Protein AF-A0A848NY79-F1 (afdb_monomer_lite)

Radius of gyration: 23.92 Å; chains: 1; bounding box: 52×24×63 Å

Structure (mmCIF, N/CA/C/O backbone):
data_AF-A0A848NY79-F1
#
_entry.id   AF-A0A848NY79-F1
#
loop_
_atom_site.group_PDB
_atom_site.id
_atom_site.type_symbol
_atom_site.label_atom_id
_atom_site.label_alt_id
_atom_site.label_comp_id
_atom_site.label_asym_id
_atom_site.label_entity_id
_atom_site.label_seq_id
_atom_site.pdbx_PDB_ins_code
_atom_site.Cartn_x
_atom_site.Cartn_y
_atom_site.Cartn_z
_atom_site.occupancy
_atom_site.B_iso_or_equiv
_atom_site.auth_seq_id
_atom_site.auth_comp_id
_atom_site.auth_asym_id
_atom_site.auth_atom_id
_atom_site.pdbx_PDB_model_num
ATOM 1 N N . MET A 1 1 ? 4.037 6.320 11.665 1.00 38.75 1 MET A N 1
ATOM 2 C CA . MET A 1 1 ? 4.922 6.309 10.472 1.00 38.75 1 MET A CA 1
ATOM 3 C C . MET A 1 1 ? 4.263 7.127 9.368 1.00 38.75 1 MET A C 1
ATOM 5 O O . MET A 1 1 ? 3.049 7.252 9.376 1.00 38.75 1 MET A O 1
ATOM 9 N N . SER A 1 2 ? 5.042 7.802 8.523 1.00 40.88 2 SER A N 1
ATOM 10 C CA . SER A 1 2 ? 4.531 8.772 7.543 1.00 40.88 2 SER A CA 1
ATOM 11 C C . SER A 1 2 ? 3.742 8.077 6.424 1.00 40.88 2 SER A C 1
ATOM 13 O O . SER A 1 2 ? 4.251 7.121 5.856 1.00 40.88 2 SER A O 1
ATOM 15 N N . ASN A 1 3 ? 2.577 8.608 6.033 1.00 46.34 3 ASN A N 1
ATOM 16 C CA . ASN A 1 3 ? 1.832 8.214 4.818 1.00 46.34 3 ASN A CA 1
ATOM 17 C C . ASN A 1 3 ? 2.615 8.455 3.497 1.00 46.34 3 ASN A C 1
ATOM 19 O O . ASN A 1 3 ? 2.087 8.228 2.413 1.00 46.34 3 ASN A O 1
ATOM 23 N N . TYR A 1 4 ? 3.868 8.914 3.583 1.00 48.25 4 TYR A N 1
ATOM 24 C CA . TYR A 1 4 ? 4.872 8.944 2.512 1.00 48.25 4 TYR A CA 1
ATOM 25 C C . TYR A 1 4 ? 5.527 7.562 2.322 1.00 48.25 4 TYR A C 1
ATOM 27 O O . TYR A 1 4 ? 6.716 7.418 2.562 1.00 48.25 4 TYR A O 1
ATOM 35 N N . ASN A 1 5 ? 4.782 6.508 1.988 1.00 69.88 5 ASN A N 1
ATOM 36 C CA . ASN A 1 5 ? 5.451 5.241 1.655 1.00 69.88 5 ASN A CA 1
ATOM 37 C C . ASN A 1 5 ? 4.685 4.429 0.617 1.00 69.88 5 ASN A C 1
ATOM 39 O O . ASN A 1 5 ? 5.261 4.073 -0.394 1.00 69.88 5 ASN A O 1
ATOM 43 N N . ILE A 1 6 ? 3.385 4.192 0.788 1.00 80.81 6 ILE A N 1
ATOM 44 C CA . ILE A 1 6 ? 2.670 3.261 -0.103 1.00 80.81 6 ILE A CA 1
ATOM 45 C C . ILE A 1 6 ? 2.356 3.879 -1.462 1.00 80.81 6 ILE A C 1
ATOM 47 O O . ILE A 1 6 ? 2.802 3.357 -2.474 1.00 80.81 6 ILE A O 1
ATOM 51 N N . ALA A 1 7 ? 1.677 5.028 -1.491 1.00 81.81 7 ALA A N 1
ATOM 52 C CA . ALA A 1 7 ? 1.330 5.683 -2.753 1.00 81.81 7 ALA A CA 1
ATOM 53 C C . ALA A 1 7 ? 2.574 6.077 -3.575 1.00 81.81 7 ALA A C 1
ATOM 55 O O . ALA A 1 7 ? 2.552 6.058 -4.801 1.00 81.81 7 ALA A O 1
ATOM 56 N N . GLU A 1 8 ? 3.677 6.418 -2.901 1.00 86.19 8 GLU A N 1
ATOM 57 C CA . GLU A 1 8 ? 4.952 6.709 -3.564 1.00 86.19 8 GLU A CA 1
ATOM 58 C C . GLU A 1 8 ? 5.628 5.435 -4.091 1.00 86.19 8 GLU A C 1
ATOM 60 O O . GLU A 1 8 ? 6.170 5.456 -5.194 1.00 86.19 8 GLU A O 1
ATOM 65 N N . LEU A 1 9 ? 5.577 4.321 -3.349 1.00 87.56 9 LEU A N 1
ATOM 66 C CA . LEU A 1 9 ? 6.048 3.016 -3.826 1.00 87.56 9 LEU A CA 1
ATOM 67 C C . LEU A 1 9 ? 5.234 2.541 -5.035 1.00 87.56 9 LEU A C 1
ATOM 69 O O . LEU A 1 9 ? 5.821 2.104 -6.023 1.00 87.56 9 LEU A O 1
ATOM 73 N N . GLU A 1 10 ? 3.910 2.689 -4.994 1.00 90.31 10 GLU A N 1
ATOM 74 C CA . GLU A 1 10 ? 3.013 2.387 -6.113 1.00 90.31 10 GLU A CA 1
ATOM 75 C C . GLU A 1 10 ? 3.350 3.240 -7.345 1.00 90.31 10 GLU A C 1
ATOM 77 O O . GLU A 1 10 ? 3.505 2.691 -8.436 1.00 90.31 10 GLU A O 1
ATOM 82 N N . GLU A 1 11 ? 3.563 4.553 -7.182 1.00 93.06 11 GLU A N 1
ATOM 83 C CA . GLU A 1 11 ? 3.978 5.433 -8.286 1.00 93.06 11 GLU A CA 1
ATOM 84 C C . GLU A 1 11 ? 5.339 5.009 -8.868 1.00 93.06 11 GLU A C 1
ATOM 86 O O . GLU A 1 11 ? 5.532 5.004 -10.086 1.00 93.06 11 GLU A O 1
ATOM 91 N N . ILE A 1 12 ? 6.308 4.652 -8.017 1.00 91.25 12 ILE A N 1
ATOM 92 C CA . ILE A 1 12 ? 7.635 4.199 -8.458 1.00 91.25 12 ILE A CA 1
ATOM 93 C C . ILE A 1 12 ? 7.524 2.898 -9.255 1.00 91.25 12 ILE A C 1
ATOM 95 O O . ILE A 1 12 ? 8.177 2.779 -10.295 1.00 91.25 12 ILE A O 1
ATOM 99 N N . ILE A 1 13 ? 6.709 1.949 -8.790 1.00 92.44 13 ILE A N 1
ATOM 100 C CA . ILE A 1 13 ? 6.455 0.681 -9.480 1.00 92.44 13 ILE A CA 1
ATOM 101 C C . ILE A 1 13 ? 5.819 0.955 -10.845 1.00 92.44 13 ILE A C 1
ATOM 103 O O . ILE A 1 13 ? 6.385 0.541 -11.854 1.00 92.44 13 ILE A O 1
ATOM 107 N N . GLU A 1 14 ? 4.725 1.719 -10.902 1.00 94.81 14 GLU A N 1
ATOM 108 C CA . GLU A 1 14 ? 4.010 2.024 -12.151 1.00 94.81 14 GLU A CA 1
ATOM 109 C C . GLU A 1 14 ? 4.928 2.716 -13.172 1.00 94.81 14 GLU A C 1
ATOM 111 O O . GLU A 1 14 ? 4.996 2.340 -14.346 1.00 94.81 14 GLU A O 1
ATOM 116 N N . ARG A 1 15 ? 5.710 3.705 -12.725 1.00 95.12 15 ARG A N 1
ATOM 117 C CA . ARG A 1 15 ? 6.674 4.406 -13.587 1.00 95.12 15 ARG A CA 1
ATOM 118 C C . ARG A 1 15 ? 7.819 3.503 -14.031 1.00 95.12 15 ARG A C 1
ATOM 120 O O . ARG A 1 15 ? 8.332 3.684 -15.136 1.00 95.12 15 ARG A O 1
ATOM 127 N N . GLY A 1 16 ? 8.239 2.570 -13.182 1.00 92.12 16 GLY A N 1
ATOM 128 C CA . GLY A 1 16 ? 9.237 1.560 -13.512 1.00 92.12 16 GLY A CA 1
ATOM 129 C C . GLY A 1 16 ? 8.740 0.612 -14.600 1.00 92.12 16 GLY A C 1
ATOM 130 O O . GLY A 1 16 ? 9.444 0.403 -15.586 1.00 92.12 16 GLY A O 1
ATOM 131 N N . GLU A 1 17 ? 7.516 0.102 -14.462 1.00 94.69 17 GLU A N 1
ATOM 132 C CA . GLU A 1 17 ? 6.881 -0.802 -15.427 1.00 94.69 17 GLU A CA 1
ATOM 133 C C . GLU A 1 17 ? 6.700 -0.127 -16.787 1.00 94.69 17 GLU A C 1
ATOM 135 O O . GLU A 1 17 ? 7.137 -0.666 -17.804 1.00 94.69 17 GLU A O 1
ATOM 140 N N . ALA A 1 18 ? 6.170 1.101 -16.800 1.00 95.44 18 ALA A N 1
ATOM 141 C CA . ALA A 1 18 ? 6.031 1.889 -18.022 1.00 95.44 18 ALA A CA 1
ATOM 142 C C . ALA A 1 18 ? 7.388 2.141 -18.702 1.00 95.44 18 ALA A C 1
ATOM 144 O O . ALA A 1 18 ? 7.494 2.129 -19.929 1.00 95.44 18 ALA A O 1
ATOM 145 N N . LYS A 1 19 ? 8.457 2.346 -17.916 1.00 93.75 19 LYS A N 1
ATOM 146 C CA . LYS A 1 19 ? 9.797 2.539 -18.476 1.00 93.75 19 LYS A CA 1
ATOM 147 C C . LYS A 1 19 ? 10.379 1.249 -19.051 1.00 93.75 19 LYS A C 1
ATOM 149 O O . LYS A 1 19 ? 11.082 1.310 -20.057 1.00 93.75 19 LYS A O 1
ATOM 154 N N . ILE A 1 20 ? 10.119 0.099 -18.434 1.00 92.88 20 ILE A N 1
ATOM 155 C CA . ILE A 1 20 ? 10.522 -1.200 -18.984 1.00 92.88 20 ILE A CA 1
ATOM 156 C C . ILE A 1 20 ? 9.812 -1.450 -20.313 1.00 92.88 20 ILE A C 1
ATOM 158 O O . ILE A 1 20 ? 10.479 -1.812 -21.279 1.00 92.88 20 ILE A O 1
ATOM 162 N N . GLU A 1 21 ? 8.505 -1.195 -20.385 1.00 94.31 21 GLU A N 1
ATOM 163 C CA . GLU A 1 21 ? 7.722 -1.329 -21.618 1.00 94.31 21 GLU A CA 1
ATOM 164 C C . GLU A 1 21 ? 8.309 -0.465 -22.746 1.00 94.31 21 GLU A C 1
ATOM 166 O O . GLU A 1 21 ? 8.640 -0.990 -23.809 1.00 94.31 21 GLU A O 1
ATOM 171 N N . GLU A 1 22 ? 8.582 0.817 -22.478 1.00 92.81 22 GLU A N 1
ATOM 172 C CA . GLU A 1 22 ? 9.237 1.729 -23.430 1.00 92.81 22 GLU A CA 1
ATOM 173 C C . GLU A 1 22 ? 10.599 1.188 -23.909 1.00 92.81 22 GLU A C 1
ATOM 175 O O . GLU A 1 22 ? 10.899 1.199 -25.102 1.00 92.81 22 GLU A O 1
ATOM 180 N N . LEU A 1 23 ? 11.438 0.681 -22.996 1.00 89.25 23 LEU A N 1
ATOM 181 C CA . LEU A 1 23 ? 12.761 0.143 -23.342 1.00 89.25 23 LEU A CA 1
ATOM 182 C C . LEU A 1 23 ? 12.673 -1.150 -24.169 1.00 89.25 23 LEU A C 1
ATOM 184 O O . LEU A 1 23 ? 13.530 -1.384 -25.026 1.00 89.25 23 LEU A O 1
ATOM 188 N N . VAL A 1 24 ? 11.662 -1.987 -23.928 1.00 90.31 24 VAL A N 1
ATOM 189 C CA . VAL A 1 24 ? 11.392 -3.198 -24.718 1.00 90.31 24 VAL A CA 1
ATOM 190 C C . VAL A 1 24 ? 10.921 -2.827 -26.126 1.00 90.31 24 VAL A C 1
ATOM 192 O O . VAL A 1 24 ? 11.429 -3.387 -27.098 1.00 90.31 24 VAL A O 1
ATOM 195 N N . GLU A 1 25 ? 10.027 -1.847 -26.260 1.00 90.75 25 GLU A N 1
ATOM 196 C CA . GLU A 1 25 ? 9.582 -1.340 -27.565 1.00 90.75 25 GLU A CA 1
ATOM 197 C C . GLU A 1 25 ? 10.751 -0.734 -28.362 1.00 90.75 25 GLU A C 1
ATOM 199 O O . GLU A 1 25 ? 11.006 -1.129 -29.504 1.00 90.75 25 GLU A O 1
ATOM 204 N N . GLU A 1 26 ? 11.552 0.145 -27.747 1.00 87.44 26 GLU A N 1
ATOM 205 C CA . GLU A 1 26 ? 12.735 0.745 -28.383 1.00 87.44 26 GLU A CA 1
ATOM 206 C C . GLU A 1 26 ? 13.752 -0.312 -28.848 1.00 87.44 26 GLU A C 1
ATOM 208 O O . GLU A 1 26 ? 14.402 -0.166 -29.896 1.00 87.44 26 GLU A O 1
ATOM 213 N N . LYS A 1 27 ? 13.913 -1.392 -28.075 1.00 85.62 27 LYS A N 1
ATOM 214 C CA . LYS A 1 27 ? 14.791 -2.523 -28.407 1.00 85.62 27 LYS A CA 1
ATOM 215 C C . LYS A 1 27 ? 14.358 -3.228 -29.694 1.00 85.62 27 LYS A C 1
ATOM 217 O O . LYS A 1 27 ? 15.222 -3.613 -30.496 1.00 85.62 27 LYS A O 1
ATOM 222 N N . ASP A 1 28 ? 13.055 -3.402 -29.877 1.00 84.94 28 ASP A N 1
ATOM 223 C CA . ASP A 1 28 ? 12.470 -4.128 -31.003 1.00 84.94 28 ASP A CA 1
ATOM 224 C C . ASP A 1 28 ? 12.399 -3.273 -32.274 1.00 84.94 28 ASP A C 1
ATOM 226 O O . ASP A 1 28 ? 12.634 -3.784 -33.375 1.00 84.94 28 ASP A O 1
ATOM 230 N N . GLU A 1 29 ? 12.169 -1.965 -32.139 1.00 85.94 29 GLU A N 1
ATOM 231 C CA . GLU A 1 29 ? 12.040 -1.046 -33.274 1.00 85.94 29 GLU A CA 1
ATOM 232 C C . GLU A 1 29 ? 13.381 -0.624 -33.893 1.00 85.94 29 GLU A C 1
ATOM 234 O O . GLU A 1 29 ? 13.469 -0.411 -35.109 1.00 85.94 29 GLU A O 1
ATOM 239 N N . MET A 1 30 ? 14.449 -0.503 -33.095 1.00 80.56 30 MET A N 1
ATOM 240 C CA . MET A 1 30 ? 15.728 0.008 -33.594 1.00 80.56 30 MET A CA 1
ATOM 241 C C . MET A 1 30 ? 16.723 -1.102 -34.001 1.00 80.56 30 MET A C 1
ATOM 243 O O . MET A 1 30 ? 16.826 -2.170 -33.379 1.00 80.56 30 MET A O 1
ATOM 247 N N . PRO A 1 31 ? 17.553 -0.849 -35.036 1.00 79.50 31 PRO A N 1
ATOM 248 C CA . PRO A 1 31 ? 18.605 -1.758 -35.480 1.00 79.50 31 PRO A CA 1
ATOM 249 C C . PRO A 1 31 ? 19.846 -1.635 -34.580 1.00 79.50 31 PRO A C 1
ATOM 251 O O . PRO A 1 31 ? 20.924 -1.218 -35.008 1.00 79.50 31 PRO A O 1
ATOM 254 N N . TRP A 1 32 ? 19.691 -1.984 -33.307 1.00 79.94 32 TRP A N 1
ATOM 255 C CA . TRP A 1 32 ? 20.782 -2.046 -32.340 1.00 79.94 32 TRP A CA 1
ATOM 256 C C . TRP A 1 32 ? 21.823 -3.104 -32.736 1.00 79.94 32 TRP A C 1
ATOM 258 O O . TRP A 1 32 ? 21.488 -4.201 -33.189 1.00 79.94 32 TRP A O 1
ATOM 268 N N . GLY A 1 33 ? 23.103 -2.817 -32.490 1.00 87.75 33 GLY A N 1
ATOM 269 C CA . GLY A 1 33 ? 24.145 -3.846 -32.527 1.00 87.75 33 GLY A CA 1
ATOM 270 C C . GLY A 1 33 ? 23.935 -4.892 -31.423 1.00 87.75 33 GLY A C 1
ATOM 271 O O . GLY A 1 33 ? 23.398 -4.575 -30.363 1.00 87.75 33 GLY A O 1
ATOM 272 N N . SER A 1 34 ? 24.397 -6.129 -31.632 1.00 84.12 34 SER A N 1
ATOM 273 C CA . SER A 1 34 ? 24.202 -7.239 -30.679 1.00 84.12 34 SER A CA 1
ATOM 274 C C . SER A 1 34 ? 24.708 -6.933 -29.264 1.00 84.12 34 SER A C 1
ATOM 276 O O . SER A 1 34 ? 24.058 -7.298 -28.291 1.00 84.12 34 SER A O 1
ATOM 278 N N . SER A 1 35 ? 25.827 -6.215 -29.137 1.00 86.88 35 SER A N 1
ATOM 279 C CA . SER A 1 35 ? 26.363 -5.789 -27.839 1.00 86.88 35 SER A CA 1
ATOM 280 C C . SER A 1 35 ? 25.489 -4.746 -27.137 1.00 86.88 35 SER A C 1
ATOM 282 O O . SER A 1 35 ? 25.382 -4.777 -25.919 1.00 86.88 35 SER A O 1
ATOM 284 N N . ALA A 1 36 ? 24.852 -3.840 -27.886 1.00 87.12 36 ALA A N 1
ATOM 285 C CA . ALA A 1 36 ? 23.946 -2.849 -27.310 1.00 87.12 36 ALA A CA 1
ATOM 286 C C . ALA A 1 36 ? 22.628 -3.497 -26.862 1.00 87.12 36 ALA A C 1
ATOM 288 O O . ALA A 1 36 ? 22.140 -3.178 -25.785 1.00 87.12 36 ALA A O 1
ATOM 289 N N . ARG A 1 37 ? 22.111 -4.469 -27.633 1.00 87.12 37 ARG A N 1
ATOM 290 C CA . ARG A 1 37 ? 20.944 -5.272 -27.228 1.00 87.12 37 ARG A CA 1
ATOM 291 C C . ARG A 1 37 ? 21.200 -6.043 -25.939 1.00 87.12 37 ARG A C 1
ATOM 293 O O . ARG A 1 37 ? 20.391 -5.964 -25.032 1.00 87.12 37 ARG A O 1
ATOM 300 N N . ALA A 1 38 ? 22.347 -6.714 -25.837 1.00 88.69 38 ALA A N 1
ATOM 301 C CA . ALA A 1 38 ? 22.693 -7.478 -24.640 1.00 88.69 38 ALA A CA 1
ATOM 302 C C . ALA A 1 38 ? 22.809 -6.599 -23.379 1.00 88.69 38 ALA A C 1
ATOM 304 O O . ALA A 1 38 ? 22.387 -7.015 -22.308 1.00 88.69 38 ALA A O 1
ATOM 305 N N . LEU A 1 39 ? 23.351 -5.380 -23.503 1.00 90.12 39 LEU A N 1
ATOM 306 C CA . LEU A 1 39 ? 23.395 -4.422 -22.391 1.00 90.12 39 LEU A CA 1
ATOM 307 C C . LEU A 1 39 ? 21.998 -3.925 -22.003 1.00 90.12 39 LEU A C 1
ATOM 309 O O . LEU A 1 39 ? 21.723 -3.751 -20.821 1.00 90.12 39 LEU A O 1
ATOM 313 N N . LEU A 1 40 ? 21.125 -3.695 -22.985 1.00 89.00 40 LEU A N 1
ATOM 314 C CA . LEU A 1 40 ? 19.748 -3.283 -22.732 1.00 89.00 40 LEU A CA 1
ATOM 315 C C . LEU A 1 40 ? 18.944 -4.398 -22.049 1.00 89.00 40 LEU A C 1
ATOM 317 O O . LEU A 1 40 ? 18.234 -4.115 -21.093 1.00 89.00 40 LEU A O 1
ATOM 321 N N . ASP A 1 41 ? 19.132 -5.653 -22.463 1.00 91.62 41 ASP A N 1
ATOM 322 C CA . ASP A 1 41 ? 18.548 -6.829 -21.802 1.00 91.62 41 ASP A CA 1
ATOM 323 C C . ASP A 1 41 ? 18.998 -6.945 -20.338 1.00 91.62 41 ASP A C 1
ATOM 325 O O . ASP A 1 41 ? 18.184 -7.214 -19.460 1.00 91.62 41 ASP A O 1
ATOM 329 N N . GLU A 1 42 ? 20.280 -6.698 -20.050 1.00 93.94 42 GLU A N 1
ATOM 330 C CA . GLU A 1 42 ? 20.803 -6.694 -18.677 1.00 93.94 42 GLU A CA 1
ATOM 331 C C . GLU A 1 42 ? 20.193 -5.569 -17.827 1.00 93.94 42 GLU A C 1
ATOM 333 O O . GLU A 1 42 ? 19.911 -5.764 -16.645 1.00 93.94 42 GLU A O 1
ATOM 338 N N . VAL A 1 43 ? 19.991 -4.384 -18.411 1.00 91.12 43 VAL A N 1
ATOM 339 C CA . VAL A 1 43 ? 19.362 -3.251 -17.716 1.00 91.12 43 VAL A CA 1
ATOM 340 C C . VAL A 1 43 ? 17.885 -3.519 -17.456 1.00 91.12 43 VAL A C 1
ATOM 342 O O . VAL A 1 43 ? 17.439 -3.289 -16.336 1.00 91.12 43 VAL A O 1
ATOM 345 N N . ILE A 1 44 ? 17.150 -4.020 -18.452 1.00 92.75 44 ILE A N 1
ATOM 346 C CA . ILE A 1 44 ? 15.738 -4.389 -18.311 1.00 92.75 44 ILE A CA 1
ATOM 347 C C . ILE A 1 44 ? 15.588 -5.441 -17.213 1.00 92.75 44 ILE A C 1
ATOM 349 O O . ILE A 1 44 ? 14.849 -5.196 -16.270 1.00 92.75 44 ILE A O 1
ATOM 353 N N . GLY A 1 45 ? 16.370 -6.525 -17.252 1.00 93.69 45 GLY A N 1
ATOM 354 C CA . GLY A 1 45 ? 16.294 -7.573 -16.229 1.00 93.69 45 GLY A CA 1
ATOM 355 C C . GLY A 1 45 ? 16.558 -7.053 -14.813 1.00 93.69 45 GLY A C 1
ATOM 356 O O . GLY A 1 45 ? 15.832 -7.380 -13.887 1.00 93.69 45 GLY A O 1
ATOM 357 N N . ARG A 1 46 ? 17.535 -6.153 -14.631 1.00 95.06 46 ARG A N 1
ATOM 358 C CA . ARG A 1 46 ? 17.776 -5.523 -13.317 1.00 95.06 46 ARG A CA 1
ATOM 359 C C . ARG A 1 46 ? 16.630 -4.629 -12.847 1.00 95.06 46 ARG A C 1
ATOM 361 O O . ARG A 1 46 ? 16.437 -4.481 -11.643 1.00 95.06 46 ARG A O 1
ATOM 368 N N . LEU A 1 47 ? 15.942 -3.962 -13.772 1.00 92.62 47 LEU A N 1
ATOM 369 C CA . LEU A 1 47 ? 14.774 -3.148 -13.445 1.00 92.62 47 LEU A CA 1
ATOM 370 C C . LEU A 1 47 ? 13.581 -4.039 -13.089 1.00 92.62 47 LEU A C 1
ATOM 372 O O . LEU A 1 47 ? 12.892 -3.729 -12.124 1.00 92.62 47 LEU A O 1
ATOM 376 N N . GLU A 1 48 ? 13.383 -5.144 -13.811 1.00 94.56 48 GLU A N 1
ATOM 377 C CA . GLU A 1 48 ? 12.372 -6.162 -13.499 1.00 94.56 48 GLU A CA 1
ATOM 378 C C . GLU A 1 48 ? 12.597 -6.742 -12.097 1.00 94.56 48 GLU A C 1
ATOM 380 O O . GLU A 1 48 ? 11.689 -6.668 -11.270 1.00 94.56 48 GLU A O 1
ATOM 385 N N . ASP A 1 49 ? 13.821 -7.194 -11.794 1.00 96.38 49 ASP A N 1
ATOM 386 C CA . ASP A 1 49 ? 14.197 -7.711 -10.470 1.00 96.38 49 ASP A CA 1
ATOM 387 C C . ASP A 1 49 ? 13.901 -6.677 -9.368 1.00 96.38 49 ASP A C 1
ATOM 389 O O . ASP A 1 49 ? 13.322 -6.991 -8.329 1.00 96.38 49 ASP A O 1
ATOM 393 N N . ARG A 1 50 ? 14.253 -5.402 -9.597 1.00 94.38 50 ARG A N 1
ATOM 394 C CA . ARG A 1 50 ? 14.023 -4.346 -8.602 1.00 94.38 50 ARG A CA 1
ATOM 395 C C . ARG A 1 50 ? 12.540 -4.024 -8.414 1.00 94.38 50 ARG A C 1
ATOM 397 O O . ARG A 1 50 ? 12.135 -3.694 -7.303 1.00 94.38 50 ARG A O 1
ATOM 404 N N . ILE A 1 51 ? 11.735 -4.074 -9.472 1.00 93.56 51 ILE A N 1
ATOM 405 C CA . ILE A 1 51 ? 10.284 -3.884 -9.363 1.00 93.56 51 ILE A CA 1
ATOM 406 C C . ILE A 1 51 ? 9.652 -5.046 -8.599 1.00 93.56 51 ILE A C 1
ATOM 408 O O . ILE A 1 51 ? 8.761 -4.810 -7.788 1.00 93.56 51 ILE A O 1
ATOM 412 N N . GLU A 1 52 ? 10.114 -6.277 -8.819 1.00 95.56 52 GLU A N 1
ATOM 413 C CA . GLU A 1 52 ? 9.649 -7.442 -8.062 1.00 95.56 52 GLU A CA 1
ATOM 414 C C . GLU A 1 52 ? 9.956 -7.295 -6.565 1.00 95.56 52 GLU A C 1
ATOM 416 O O . GLU A 1 52 ? 9.062 -7.480 -5.742 1.00 95.56 52 GLU A O 1
ATOM 421 N N . GLU A 1 53 ? 11.169 -6.857 -6.211 1.00 93.31 53 GLU A N 1
ATOM 422 C CA . GLU A 1 53 ? 11.522 -6.524 -4.823 1.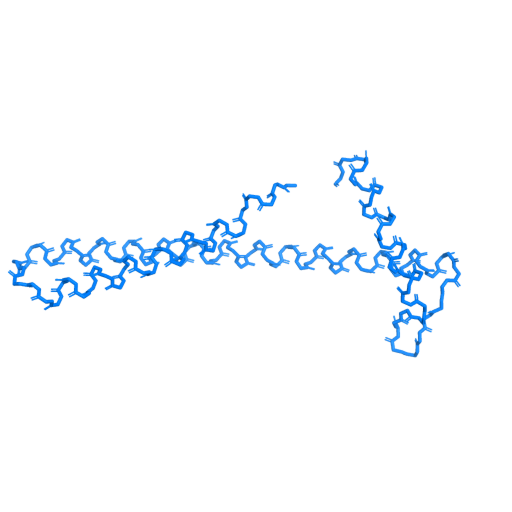00 93.31 53 GLU A CA 1
ATOM 423 C C . GLU A 1 53 ? 10.582 -5.463 -4.226 1.00 93.31 53 GLU A C 1
ATOM 425 O O . GLU A 1 53 ? 10.057 -5.650 -3.132 1.00 93.31 53 GLU A O 1
ATOM 430 N N . LEU A 1 54 ? 10.321 -4.367 -4.949 1.00 91.44 54 LEU A N 1
ATOM 431 C CA . LEU A 1 54 ? 9.440 -3.291 -4.475 1.00 91.44 54 LEU A CA 1
ATOM 432 C C . LEU A 1 54 ? 7.987 -3.751 -4.293 1.00 91.44 54 LEU A C 1
ATOM 434 O O . LEU A 1 54 ? 7.311 -3.298 -3.372 1.00 91.44 54 LEU A O 1
ATOM 438 N N . LYS A 1 55 ? 7.497 -4.650 -5.153 1.00 92.69 55 LYS A N 1
ATOM 439 C CA . LYS A 1 55 ? 6.162 -5.246 -5.008 1.00 92.69 55 LYS A CA 1
ATOM 440 C C . LYS A 1 55 ? 6.068 -6.124 -3.766 1.00 92.69 55 LYS A C 1
ATOM 442 O O . LYS A 1 55 ? 5.062 -6.048 -3.069 1.00 92.69 55 LYS A O 1
ATOM 447 N N . ALA A 1 56 ? 7.104 -6.910 -3.479 1.00 91.69 56 ALA A N 1
ATOM 448 C CA . ALA A 1 56 ? 7.162 -7.717 -2.265 1.00 91.69 56 ALA A CA 1
ATOM 449 C C . ALA A 1 56 ? 7.206 -6.838 -1.001 1.00 91.69 56 ALA A C 1
ATOM 451 O O . ALA A 1 56 ? 6.471 -7.100 -0.055 1.00 91.69 56 ALA A O 1
ATOM 452 N N . GLU A 1 57 ? 8.000 -5.758 -1.007 1.00 89.81 57 GLU A N 1
ATOM 453 C CA . GLU A 1 57 ? 8.023 -4.769 0.086 1.00 89.81 57 GLU A CA 1
ATOM 454 C C . GLU A 1 57 ? 6.629 -4.139 0.302 1.00 89.81 57 GLU A C 1
ATOM 456 O O . GLU A 1 57 ? 6.177 -3.988 1.437 1.00 89.81 57 GLU A O 1
ATOM 461 N N . LEU A 1 58 ? 5.917 -3.797 -0.778 1.00 88.31 58 LEU A N 1
ATOM 462 C CA . LEU A 1 58 ? 4.558 -3.253 -0.706 1.00 88.31 58 LEU A CA 1
ATOM 463 C C . LEU A 1 58 ? 3.548 -4.266 -0.139 1.00 88.31 58 LEU A C 1
ATOM 465 O O . LEU A 1 58 ? 2.670 -3.886 0.636 1.00 88.31 58 LEU A O 1
ATOM 469 N N . GLU A 1 59 ? 3.653 -5.536 -0.528 1.00 90.94 59 GLU A N 1
ATOM 470 C CA . GLU A 1 59 ? 2.808 -6.618 -0.012 1.00 90.94 59 GLU A CA 1
ATOM 471 C C . GLU A 1 59 ? 3.014 -6.810 1.495 1.00 90.94 59 GLU A C 1
ATOM 473 O O . GLU A 1 59 ? 2.036 -6.792 2.239 1.00 90.94 59 GLU A O 1
ATOM 478 N N . GLU A 1 60 ? 4.266 -6.875 1.957 1.00 88.06 60 GLU A N 1
ATOM 479 C CA . GLU A 1 60 ? 4.604 -6.993 3.383 1.00 88.06 60 GLU A CA 1
ATOM 480 C C . GLU A 1 60 ? 4.031 -5.823 4.198 1.00 88.06 60 GLU A C 1
ATOM 482 O O . GLU A 1 60 ? 3.363 -6.035 5.210 1.00 88.06 60 GLU A O 1
ATOM 487 N N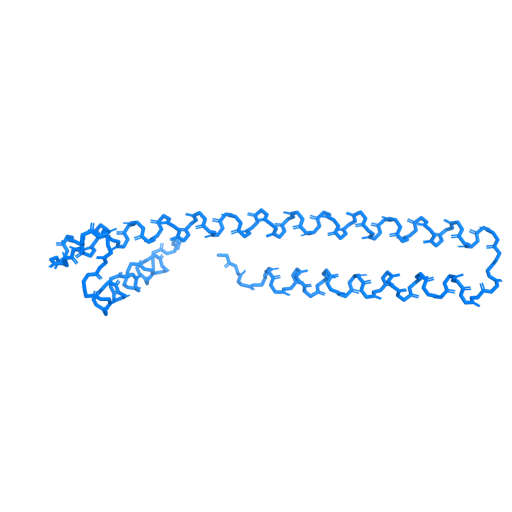 . ILE A 1 61 ? 4.198 -4.583 3.722 1.00 85.81 61 ILE A N 1
ATOM 488 C CA . ILE A 1 61 ? 3.634 -3.396 4.383 1.00 85.81 61 ILE A CA 1
ATOM 489 C C . ILE A 1 61 ? 2.101 -3.478 4.450 1.00 85.81 61 ILE A C 1
ATOM 491 O O . ILE A 1 61 ? 1.505 -3.149 5.478 1.00 85.81 61 ILE A O 1
ATOM 495 N N . ASN A 1 62 ? 1.444 -3.903 3.370 1.00 84.81 62 ASN A N 1
ATOM 496 C CA . ASN A 1 62 ? -0.011 -4.042 3.342 1.00 84.81 62 ASN A CA 1
ATOM 497 C C . ASN A 1 62 ? -0.505 -5.128 4.307 1.00 84.81 62 ASN A C 1
ATOM 499 O O . ASN A 1 62 ? -1.517 -4.919 4.979 1.00 84.81 62 ASN A O 1
ATOM 503 N N . GLU A 1 63 ? 0.202 -6.253 4.410 1.00 87.62 63 GLU A N 1
ATOM 504 C CA . GLU A 1 63 ? -0.105 -7.310 5.377 1.00 87.62 63 GLU A CA 1
ATOM 505 C C . GLU A 1 63 ? 0.062 -6.828 6.822 1.00 87.62 63 GLU A C 1
ATOM 507 O O . GLU A 1 63 ? -0.828 -7.051 7.645 1.00 87.62 63 GLU A O 1
ATOM 512 N N . GLU A 1 64 ? 1.153 -6.125 7.139 1.00 85.19 64 GLU A N 1
ATOM 513 C CA . GLU A 1 64 ? 1.376 -5.555 8.473 1.00 85.19 64 GLU A CA 1
ATOM 514 C 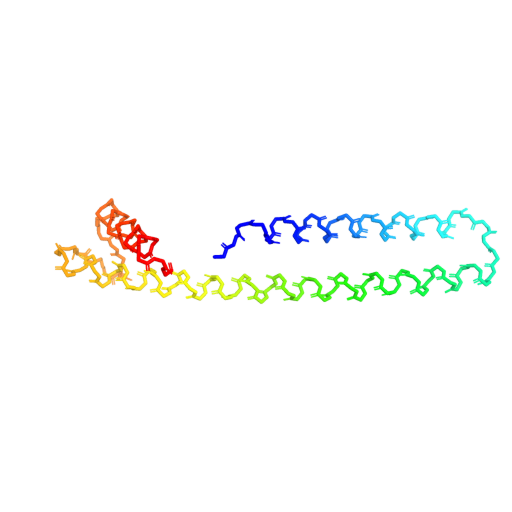C . GLU A 1 64 ? 0.284 -4.547 8.851 1.00 85.19 64 GLU A C 1
ATOM 516 O O . GLU A 1 64 ? -0.243 -4.578 9.967 1.00 85.19 64 GLU A O 1
ATOM 521 N N . MET A 1 65 ? -0.103 -3.673 7.918 1.00 81.88 65 MET A N 1
ATOM 522 C CA . MET A 1 65 ? -1.197 -2.727 8.139 1.00 81.88 65 MET A CA 1
ATOM 523 C C . MET A 1 65 ? -2.542 -3.426 8.328 1.00 81.88 65 MET A C 1
ATOM 525 O O . MET A 1 65 ? -3.316 -3.008 9.187 1.00 81.88 65 MET A O 1
ATOM 529 N N . ALA A 1 66 ? -2.833 -4.473 7.551 1.00 83.56 66 ALA A N 1
ATOM 530 C CA . ALA A 1 66 ? -4.068 -5.239 7.691 1.00 83.56 66 ALA A CA 1
ATOM 531 C C . ALA A 1 66 ? -4.144 -5.919 9.063 1.00 83.56 66 ALA A C 1
ATOM 533 O O . ALA A 1 66 ? -5.165 -5.820 9.737 1.00 83.56 66 ALA A O 1
ATOM 534 N N . GLN A 1 67 ? -3.046 -6.529 9.518 1.00 81.62 67 GLN A N 1
ATOM 535 C CA . GLN A 1 67 ? -2.963 -7.136 10.849 1.00 81.62 67 GLN A CA 1
ATOM 536 C C . GLN A 1 67 ? -3.133 -6.099 11.966 1.00 81.62 67 GLN A C 1
ATOM 538 O O . GLN A 1 67 ? -3.843 -6.354 12.938 1.00 81.62 67 GLN A O 1
ATOM 543 N N . GLY A 1 68 ? -2.513 -4.922 11.825 1.00 85.38 68 GLY A N 1
ATOM 544 C CA . GLY A 1 68 ? -2.705 -3.808 12.755 1.00 85.38 68 GLY A CA 1
ATOM 545 C C . GLY A 1 68 ? -4.161 -3.345 12.798 1.00 85.38 68 GLY A C 1
ATOM 546 O O . GLY A 1 68 ? -4.740 -3.222 13.871 1.00 85.38 68 GLY A O 1
ATOM 547 N N . TYR A 1 69 ? -4.786 -3.172 11.634 1.00 85.38 69 TYR A N 1
ATOM 548 C CA . TYR A 1 69 ? -6.188 -2.773 11.533 1.00 85.38 69 TYR A CA 1
ATOM 549 C C . TYR A 1 69 ? -7.145 -3.812 12.135 1.00 85.38 69 TYR A C 1
ATOM 551 O O . TYR A 1 69 ? -8.074 -3.443 12.847 1.00 85.38 69 TYR A O 1
ATOM 559 N N . GLU A 1 70 ? -6.915 -5.106 11.904 1.00 88.88 70 GLU A N 1
ATOM 560 C CA . GLU A 1 70 ? -7.716 -6.176 12.510 1.00 88.88 70 GLU A CA 1
ATOM 561 C C . GLU A 1 70 ? -7.602 -6.183 14.038 1.00 88.88 70 GLU A C 1
ATOM 563 O O . GLU A 1 70 ? -8.616 -6.305 14.730 1.00 88.88 70 GLU A O 1
ATOM 568 N N . ALA A 1 71 ? -6.388 -6.012 14.573 1.00 89.12 71 ALA A N 1
ATOM 569 C CA . ALA A 1 71 ? -6.173 -5.891 16.012 1.00 89.12 71 ALA A CA 1
ATOM 570 C C . ALA A 1 71 ? -6.900 -4.666 16.588 1.00 89.12 71 ALA A C 1
ATOM 572 O O . ALA A 1 71 ? -7.531 -4.757 17.640 1.00 89.12 71 ALA A O 1
ATOM 573 N N . ASP A 1 72 ? -6.876 -3.548 15.864 1.00 90.62 72 ASP A N 1
ATOM 574 C CA . ASP A 1 72 ? -7.563 -2.318 16.247 1.00 90.62 72 ASP A CA 1
ATOM 575 C C . ASP A 1 72 ? -9.083 -2.485 16.238 1.00 90.62 72 ASP A C 1
ATOM 577 O O . ASP A 1 72 ? -9.762 -2.026 17.153 1.00 90.62 72 ASP A O 1
ATOM 581 N N . CYS A 1 73 ? -9.640 -3.167 15.237 1.00 91.31 73 CYS A N 1
ATOM 582 C CA . CYS A 1 73 ? -11.064 -3.486 15.211 1.00 91.31 73 CYS A CA 1
ATOM 583 C C . CYS A 1 73 ? -11.466 -4.402 16.371 1.00 91.31 73 CYS A C 1
ATOM 585 O O . CYS A 1 73 ? -12.512 -4.183 16.976 1.00 91.31 73 CYS A O 1
ATOM 587 N N . ALA A 1 74 ? -10.644 -5.399 16.708 1.00 92.75 74 ALA A N 1
ATOM 588 C CA . ALA A 1 74 ? -10.909 -6.280 17.842 1.00 92.75 74 ALA A CA 1
ATOM 589 C C . ALA A 1 74 ? -10.909 -5.512 19.176 1.00 92.75 74 ALA A C 1
ATOM 591 O O . ALA A 1 74 ? -11.835 -5.659 19.968 1.00 92.75 74 ALA A O 1
ATOM 592 N N . GLU A 1 75 ? -9.922 -4.641 19.400 1.00 94.00 75 GLU A N 1
ATOM 593 C CA . GLU A 1 75 ? -9.859 -3.806 20.606 1.00 94.00 75 GLU A CA 1
ATOM 594 C C . GLU A 1 75 ? -11.028 -2.815 20.683 1.00 94.00 75 GLU A C 1
ATOM 596 O O . GLU A 1 75 ? -11.650 -2.662 21.733 1.00 94.00 75 GLU A O 1
ATOM 601 N N . ALA A 1 76 ? -11.384 -2.183 19.563 1.00 94.06 76 ALA A N 1
ATOM 602 C CA . ALA A 1 76 ? -12.530 -1.283 19.509 1.00 94.06 76 ALA A CA 1
ATOM 603 C C . ALA A 1 76 ? -13.857 -2.013 19.763 1.00 94.06 76 ALA A C 1
ATOM 605 O O . ALA A 1 76 ? -14.753 -1.437 20.378 1.00 94.06 76 ALA A O 1
ATOM 606 N N . LEU A 1 77 ? -13.994 -3.268 19.319 1.00 96.06 77 LEU A N 1
ATOM 607 C CA . LEU A 1 77 ? -15.164 -4.103 19.607 1.00 96.06 77 LEU A CA 1
ATOM 608 C C . LEU A 1 77 ? -15.270 -4.412 21.102 1.00 96.06 77 LEU A C 1
ATOM 610 O O . LEU A 1 77 ? -16.355 -4.285 21.672 1.00 96.06 77 LEU A O 1
ATOM 614 N N . ASP A 1 78 ? -14.155 -4.760 21.745 1.00 95.44 78 ASP A N 1
ATOM 615 C CA . ASP A 1 78 ? -14.114 -4.996 23.190 1.00 95.44 78 ASP A CA 1
ATOM 616 C C . ASP A 1 78 ? -14.511 -3.725 23.964 1.00 95.44 78 ASP A C 1
ATOM 618 O O . ASP A 1 78 ? -15.402 -3.768 24.817 1.00 95.44 78 ASP A O 1
ATOM 622 N N . LEU A 1 79 ? -13.937 -2.570 23.607 1.00 95.94 79 LEU A N 1
ATOM 623 C CA . LEU A 1 79 ? -14.283 -1.275 24.205 1.00 95.94 79 LEU A CA 1
ATOM 624 C C . LEU A 1 79 ? -15.750 -0.899 23.971 1.00 95.94 79 LEU A C 1
ATOM 626 O O . LEU A 1 79 ? -16.414 -0.397 24.877 1.00 95.94 79 LEU A O 1
ATOM 630 N N . TYR A 1 80 ? -16.276 -1.156 22.774 1.00 96.62 80 TYR A N 1
ATOM 631 C CA . TYR A 1 80 ? -17.673 -0.901 22.438 1.00 96.62 80 TYR A CA 1
ATOM 632 C C . TYR A 1 80 ? -18.617 -1.672 23.367 1.00 96.62 80 TYR A C 1
ATOM 634 O O . TYR A 1 80 ? -19.544 -1.084 23.929 1.00 96.62 80 TYR A O 1
ATOM 642 N N . VAL A 1 81 ? -18.342 -2.958 23.604 1.00 96.38 81 VAL A N 1
ATOM 643 C CA . VAL A 1 81 ? -19.118 -3.789 24.536 1.00 96.38 81 VAL A CA 1
ATOM 644 C C . VAL A 1 81 ? -18.962 -3.305 25.982 1.00 96.38 81 VAL A C 1
ATOM 646 O O . VAL A 1 81 ? -19.953 -3.221 26.711 1.00 96.38 81 VAL A O 1
ATOM 649 N N . GLU A 1 82 ? -17.754 -2.932 26.413 1.00 95.94 82 GLU A N 1
ATOM 650 C CA . GLU A 1 82 ? -17.515 -2.382 27.758 1.00 95.94 82 GLU A CA 1
ATOM 651 C C . GLU A 1 82 ? -18.283 -1.078 28.016 1.00 95.94 82 GLU A C 1
ATOM 653 O O . GLU A 1 82 ? -18.762 -0.843 29.130 1.00 95.94 82 GLU A O 1
ATOM 658 N N . GLN A 1 83 ? -18.455 -0.252 26.983 1.00 93.75 83 GLN A N 1
ATOM 659 C CA . GLN A 1 83 ? -19.229 0.988 27.043 1.00 93.75 83 GLN A CA 1
ATOM 660 C C . GLN A 1 83 ? -20.750 0.768 26.964 1.00 93.75 83 GLN A C 1
ATOM 662 O O . GLN A 1 83 ? -21.520 1.728 27.037 1.00 93.75 83 GLN A O 1
ATOM 667 N N . GLY A 1 84 ? -21.201 -0.487 26.890 1.00 94.31 84 GLY A N 1
ATOM 668 C CA . GLY A 1 84 ? -22.615 -0.862 26.869 1.00 94.31 84 GLY A CA 1
ATOM 669 C C . GLY A 1 84 ? -23.197 -1.048 25.471 1.00 94.31 84 GLY A C 1
ATOM 670 O O . GLY A 1 84 ? -24.418 -1.126 25.344 1.00 94.31 84 GLY A O 1
ATOM 671 N N . GLY A 1 85 ? -22.348 -1.118 24.446 1.00 94.94 85 GLY A N 1
ATOM 672 C CA . GLY A 1 85 ? -22.725 -1.543 23.107 1.00 94.94 85 GLY A CA 1
ATOM 673 C C . GLY A 1 85 ? -23.182 -3.003 23.075 1.00 94.94 85 GLY A C 1
ATOM 674 O O . GLY A 1 85 ? -22.756 -3.832 23.881 1.00 94.94 85 GLY A O 1
ATOM 675 N N . GLU A 1 86 ? -24.066 -3.325 22.134 1.00 96.88 86 GLU A N 1
ATOM 676 C CA . GLU A 1 86 ? -24.602 -4.675 21.949 1.00 96.88 86 GLU A CA 1
ATOM 677 C C . GLU A 1 86 ? -24.112 -5.247 20.618 1.00 96.88 86 GLU A C 1
ATOM 679 O O . GLU A 1 86 ? -24.072 -4.541 19.611 1.00 96.88 86 GLU A O 1
ATOM 684 N N . LEU A 1 87 ? -23.753 -6.531 20.604 1.00 96.38 87 LEU A N 1
ATOM 685 C CA . LEU A 1 87 ? -23.412 -7.250 19.378 1.00 96.38 87 LEU A CA 1
ATOM 686 C C . LEU A 1 87 ? -24.623 -8.040 18.874 1.00 96.38 87 LEU A C 1
ATOM 688 O O . LEU A 1 87 ? -25.423 -8.544 19.668 1.00 96.38 87 LEU A O 1
ATOM 692 N N . ASN A 1 88 ? -24.755 -8.149 17.556 1.00 95.19 88 ASN A N 1
ATOM 693 C CA . ASN A 1 88 ? -25.752 -8.991 16.910 1.00 95.19 88 ASN A CA 1
ATOM 694 C C . ASN A 1 88 ? -25.337 -10.479 16.960 1.00 95.19 88 ASN A C 1
ATOM 696 O O . ASN A 1 88 ? -24.286 -10.840 17.495 1.00 95.19 88 ASN A O 1
ATOM 700 N N . ASP A 1 89 ? -26.168 -11.360 16.398 1.00 94.56 89 ASP A N 1
ATOM 701 C CA . ASP A 1 89 ? -25.922 -12.811 16.401 1.00 94.56 89 ASP A CA 1
ATOM 702 C C . ASP A 1 89 ? -24.661 -13.224 15.612 1.00 94.56 89 ASP A C 1
ATOM 704 O O . ASP A 1 89 ? -24.117 -14.305 15.852 1.00 94.56 89 ASP A O 1
ATOM 708 N N . ASP A 1 90 ? -24.184 -12.366 14.707 1.00 93.25 90 ASP A N 1
ATOM 709 C CA . ASP A 1 90 ? -22.978 -12.564 13.898 1.00 93.25 90 ASP A CA 1
ATOM 710 C C . ASP A 1 90 ? -21.719 -11.964 14.564 1.00 93.25 90 ASP A C 1
ATOM 712 O O . ASP A 1 90 ? -20.610 -12.120 14.052 1.00 93.25 90 ASP A O 1
ATOM 716 N N . GLY A 1 91 ? -21.865 -11.334 15.738 1.00 91.31 91 GLY A N 1
ATOM 717 C CA . GLY A 1 91 ? -20.772 -10.705 16.486 1.00 91.31 91 GLY A CA 1
ATOM 718 C C . GLY A 1 91 ? -20.432 -9.283 16.035 1.00 91.31 91 GLY A C 1
ATOM 719 O O . GLY A 1 91 ? -19.391 -8.762 16.427 1.00 91.31 91 GLY A O 1
ATOM 720 N N . GLU A 1 92 ? -21.286 -8.649 15.232 1.00 94.12 92 GLU A N 1
ATOM 721 C CA . GLU A 1 92 ? -21.089 -7.283 14.740 1.00 94.12 92 GLU A CA 1
ATOM 722 C C . GLU A 1 92 ? -21.809 -6.256 15.633 1.00 94.12 92 GLU A C 1
ATOM 724 O O . GLU A 1 92 ? -22.819 -6.593 16.260 1.00 94.12 92 GLU A O 1
ATOM 729 N N . PRO A 1 93 ? -21.347 -4.994 15.689 1.00 95.19 93 PRO A N 1
ATOM 730 C CA . PRO A 1 93 ? -22.011 -3.938 16.448 1.00 95.19 93 PRO A CA 1
ATOM 731 C C . PRO A 1 93 ? -23.448 -3.709 15.976 1.00 95.19 93 PRO A C 1
ATOM 733 O O . PRO A 1 93 ? -23.700 -3.521 14.789 1.00 95.19 93 PRO A O 1
ATOM 736 N N . VAL A 1 94 ? -24.399 -3.667 16.910 1.00 96.12 94 VAL A N 1
ATOM 737 C CA . VAL A 1 94 ? -25.791 -3.284 16.614 1.00 96.12 94 VAL A CA 1
ATOM 738 C C . VAL A 1 94 ? -25.899 -1.777 16.369 1.00 96.12 94 VAL A C 1
ATOM 740 O O . VAL A 1 94 ? -26.689 -1.338 15.534 1.00 96.12 94 VAL A O 1
ATOM 743 N N . ASP A 1 95 ? -25.112 -0.988 17.103 1.00 96.25 95 ASP A N 1
ATOM 744 C CA . ASP A 1 95 ? -24.996 0.463 16.945 1.00 96.25 95 ASP A CA 1
ATOM 745 C C . ASP A 1 95 ? -23.648 0.803 16.293 1.00 96.25 95 ASP A C 1
ATOM 747 O O . ASP A 1 95 ? -22.624 0.953 16.965 1.00 96.25 95 ASP A O 1
ATOM 751 N N . GLU A 1 96 ? -23.659 0.877 14.961 1.00 93.81 96 GLU A N 1
ATOM 752 C CA . GLU A 1 96 ? -22.480 1.185 14.146 1.00 93.81 96 GLU A CA 1
ATOM 753 C C . GLU A 1 96 ? -21.926 2.592 14.412 1.00 93.81 96 GLU A C 1
ATOM 755 O O . GLU A 1 96 ? -20.713 2.793 14.328 1.00 93.81 96 GLU A O 1
ATOM 760 N N . ASP A 1 97 ? -22.787 3.560 14.749 1.00 96.12 97 ASP A N 1
ATOM 761 C CA . ASP A 1 97 ? -22.370 4.939 15.018 1.00 96.12 97 ASP A CA 1
ATOM 762 C C . ASP A 1 97 ? -21.581 4.997 16.332 1.00 96.12 97 ASP A C 1
ATOM 764 O O . ASP A 1 97 ? -20.479 5.545 16.368 1.00 96.12 97 ASP A O 1
ATOM 768 N N . MET A 1 98 ? -22.081 4.344 17.386 1.00 94.75 98 MET A N 1
ATOM 769 C CA . MET A 1 98 ? -21.363 4.246 18.658 1.00 94.75 98 MET A CA 1
ATOM 770 C C . MET A 1 98 ? -20.050 3.464 18.516 1.00 94.75 98 MET A C 1
ATOM 772 O O . MET A 1 98 ? -19.028 3.892 19.048 1.00 94.75 98 MET A O 1
ATOM 776 N N . TYR A 1 99 ? -20.034 2.342 17.787 1.00 95.56 99 TYR A N 1
ATOM 777 C CA . TYR A 1 99 ? -18.788 1.605 17.530 1.00 95.56 99 TYR A CA 1
ATOM 778 C C . TYR A 1 99 ? -17.755 2.470 16.803 1.00 95.56 99 TYR A C 1
ATOM 780 O O . TYR A 1 99 ? -16.571 2.468 17.142 1.00 95.56 99 TYR A O 1
ATOM 788 N N . ARG A 1 100 ? -18.206 3.253 15.823 1.00 94.12 100 ARG A N 1
ATOM 789 C CA . ARG A 1 100 ? -17.346 4.170 15.084 1.00 94.12 100 ARG A CA 1
ATOM 790 C C . ARG A 1 100 ? -16.770 5.265 15.977 1.00 94.12 100 ARG A C 1
ATOM 792 O O . ARG A 1 100 ? -15.587 5.574 15.837 1.00 94.12 100 ARG A O 1
ATOM 799 N N . ASP A 1 101 ? -17.571 5.825 16.879 1.00 96.38 101 ASP A N 1
ATOM 800 C CA . ASP A 1 101 ? -17.108 6.813 17.857 1.00 96.38 101 ASP A CA 1
ATOM 801 C C . ASP A 1 101 ? -16.035 6.208 18.777 1.00 96.38 101 ASP A C 1
ATOM 803 O O . ASP A 1 101 ? -14.956 6.784 18.903 1.00 9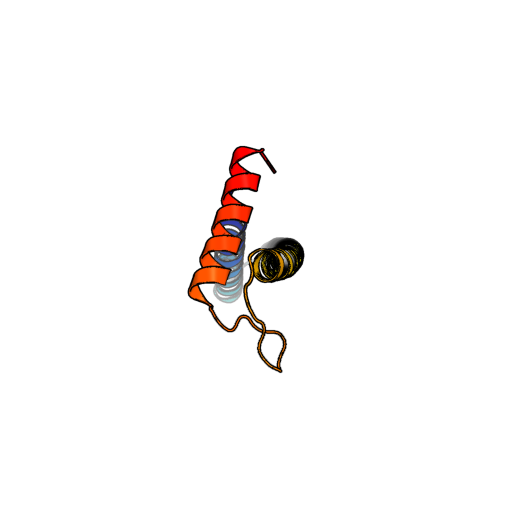6.38 101 ASP A O 1
ATOM 807 N N . VAL A 1 102 ? -16.261 4.999 19.307 1.00 95.25 102 VAL A N 1
ATOM 808 C CA . VAL A 1 102 ? -15.278 4.268 20.132 1.00 95.25 102 VAL A CA 1
ATOM 809 C C . VAL A 1 102 ? -13.979 4.013 19.370 1.00 95.25 102 VAL A C 1
ATOM 811 O O . VAL A 1 102 ? -12.892 4.267 19.891 1.00 95.25 102 VAL A O 1
ATOM 814 N N . PHE A 1 103 ? -14.073 3.551 18.121 1.00 94.00 103 PHE A N 1
ATOM 815 C CA . PHE A 1 103 ? -12.902 3.315 17.281 1.00 94.00 103 PHE A CA 1
ATOM 816 C C . PHE A 1 103 ? -12.106 4.609 17.067 1.00 94.00 103 PHE A C 1
ATOM 818 O O . PHE A 1 103 ? -10.881 4.612 17.184 1.00 94.00 103 PHE A O 1
ATOM 825 N N . PHE A 1 104 ? -12.775 5.730 16.781 1.00 92.88 104 PHE A N 1
ATOM 826 C CA . PHE A 1 104 ? -12.092 7.010 16.595 1.00 92.88 104 PHE A CA 1
ATOM 827 C C . PHE A 1 104 ? -11.478 7.555 17.879 1.00 92.88 104 PHE A C 1
ATOM 829 O O . PHE A 1 104 ? -10.360 8.063 17.826 1.00 92.88 104 PHE A O 1
ATOM 836 N N . GLU A 1 105 ? -12.171 7.458 19.010 1.00 93.81 105 GLU A N 1
ATOM 837 C CA . GLU A 1 105 ? -11.637 7.873 20.308 1.00 93.81 105 GLU A CA 1
ATOM 838 C C . GLU A 1 105 ? -10.381 7.070 20.662 1.00 93.81 105 GLU A C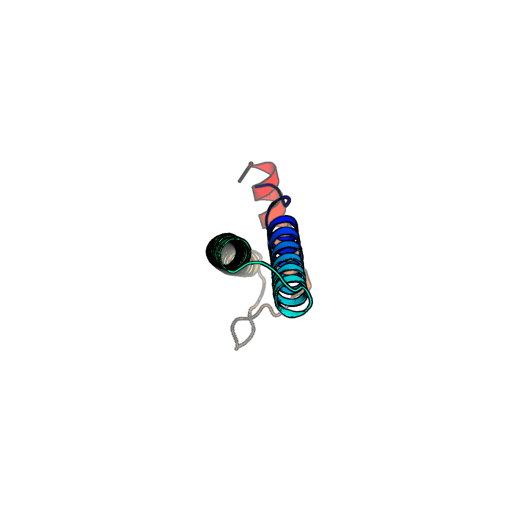 1
ATOM 840 O O . GLU A 1 105 ? -9.348 7.665 20.967 1.00 93.81 105 GLU A O 1
ATOM 845 N N . MET A 1 106 ? -10.416 5.745 20.492 1.00 93.06 106 MET A N 1
ATOM 846 C CA . MET A 1 106 ? -9.259 4.867 20.694 1.00 93.06 106 MET A CA 1
ATOM 847 C C . MET A 1 106 ? -8.068 5.270 19.808 1.00 93.06 106 MET A C 1
ATOM 849 O O . MET A 1 106 ? -6.937 5.385 20.285 1.00 93.06 106 MET A O 1
ATOM 853 N N . GLN A 1 107 ? -8.301 5.528 18.517 1.00 89.94 107 GLN A N 1
ATOM 854 C CA . GLN A 1 107 ? -7.243 5.961 17.595 1.00 89.94 107 GLN A CA 1
ATOM 855 C C . GLN A 1 107 ? -6.695 7.347 17.956 1.00 89.94 107 GLN A C 1
ATOM 857 O O . GLN A 1 107 ? -5.486 7.576 17.895 1.00 89.94 107 GLN A O 1
ATOM 862 N N . MET A 1 108 ? -7.561 8.272 18.370 1.00 91.44 108 MET A N 1
ATOM 863 C CA . MET A 1 108 ? -7.157 9.603 18.825 1.00 91.44 108 MET A CA 1
ATOM 864 C C . MET A 1 108 ? -6.287 9.527 20.081 1.00 91.44 108 MET A C 1
ATOM 866 O O . MET A 1 108 ? -5.243 10.175 20.125 1.00 91.44 108 MET A O 1
ATOM 870 N N . GLU A 1 109 ? -6.652 8.701 21.063 1.00 89.31 109 GLU A N 1
ATOM 871 C CA . GLU A 1 109 ? -5.851 8.507 22.275 1.00 89.31 109 GLU A CA 1
ATOM 872 C C . GLU A 1 109 ? -4.462 7.942 21.961 1.00 89.31 109 GLU A C 1
ATOM 874 O O . GLU A 1 109 ? -3.469 8.369 22.553 1.00 89.31 109 GLU A O 1
ATOM 879 N N . ARG A 1 110 ? -4.349 7.012 21.010 1.00 84.50 110 ARG A N 1
ATOM 880 C CA . ARG A 1 110 ? -3.047 6.473 20.583 1.00 84.50 110 ARG A CA 1
ATOM 881 C C . ARG A 1 110 ? -2.174 7.547 19.949 1.00 84.50 110 ARG A C 1
ATOM 883 O O . ARG A 1 110 ? -1.028 7.721 20.367 1.00 84.50 110 ARG A O 1
ATOM 890 N N . VAL A 1 111 ? -2.751 8.351 19.055 1.00 85.00 111 VAL A N 1
ATOM 891 C CA . VAL A 1 111 ? -2.067 9.503 18.449 1.00 85.00 111 VAL A CA 1
ATOM 892 C C . VAL A 1 111 ? -1.610 10.502 19.516 1.00 85.00 111 VAL A C 1
ATOM 894 O O . VAL A 1 111 ? -0.469 10.965 19.473 1.00 85.00 111 VAL A O 1
ATOM 897 N N . GLU A 1 112 ? -2.460 10.822 20.494 1.00 85.19 112 GLU A N 1
ATOM 898 C CA . GLU A 1 112 ? -2.121 11.727 21.602 1.00 85.19 112 GLU A CA 1
ATOM 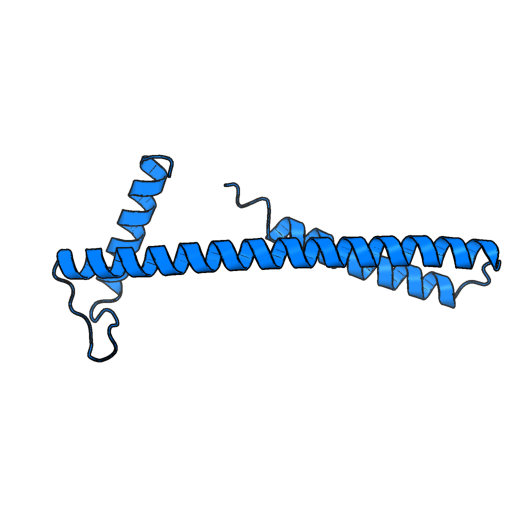899 C C . GLU A 1 112 ? -1.003 11.173 22.500 1.00 85.19 112 GLU A C 1
ATOM 901 O O . GLU A 1 112 ? -0.168 11.936 22.992 1.00 85.19 112 GLU A O 1
ATOM 906 N N . ASN A 1 113 ? -0.941 9.850 22.667 1.00 82.38 113 ASN A N 1
ATOM 907 C CA . ASN A 1 113 ? 0.088 9.158 23.444 1.00 82.38 113 ASN A CA 1
ATOM 908 C C . ASN A 1 113 ? 1.352 8.802 22.636 1.00 82.38 113 ASN A C 1
ATOM 910 O O . ASN A 1 113 ? 2.313 8.278 23.205 1.00 82.38 113 ASN A O 1
ATOM 914 N N . GLY A 1 114 ? 1.392 9.127 21.340 1.00 66.44 114 GLY A N 1
ATOM 915 C CA . GLY A 1 114 ? 2.534 8.867 20.459 1.00 66.44 114 GLY A CA 1
ATOM 916 C C . GLY A 1 114 ? 2.743 7.388 20.123 1.00 66.44 114 GLY A C 1
ATOM 917 O O . GLY A 1 114 ? 3.889 6.985 19.902 1.00 66.44 114 GLY A O 1
ATOM 918 N N . ILE A 1 115 ? 1.659 6.610 20.131 1.00 57.62 115 ILE A N 1
ATOM 919 C CA . ILE A 1 115 ? 1.594 5.200 19.726 1.00 57.62 115 ILE A CA 1
ATOM 920 C C . ILE A 1 115 ? 1.170 5.132 18.259 1.00 57.62 115 ILE A C 1
ATOM 922 O O . ILE A 1 115 ? 0.215 5.853 17.890 1.00 57.62 115 ILE A O 1
#

Foldseek 3Di:
DDPPPQVVLVVVLVVLVVVLVVLVVVLVPDPDDPVVSVVSVVVSVVSVVVSVVSVVVNVVVVVVVVVVVVVLLVVLLVVCVVVPFDADPVRHTPDPVSSVVSSVVVVVVCVVVVD

Organism: NCBI:txid190721

Sequence (115 aa):
MSNYNIAELEEIIERGEAKIEELVEEKDEMPWGSSARALLDEVIGRLEDRIEELKAELEEINEEMAQGYEADCAEALDLYVEQGGELNDDGEPVDEDMYRDVFFEMQMERVENGI

pLDDT: mean 88.54, std 10.52, range [38.75, 96.88]

Secondary structure (DSSP, 8-state):
--SSSHHHHHHHHHHHHHHHHHHHHHHHHS---HHHHHHHHHHHHHHHHHHHHHHHHHHHHHHHHHHHHHHHHHHHHHHHHHTT--B-TTS-BS-HHHHHHHHHHHHHHHHHHT-